Protein AF-A0AAD9ZXN7-F1 (afdb_monomer)

Structure (mmCIF, N/CA/C/O backbone):
data_AF-A0AAD9ZXN7-F1
#
_entry.id   AF-A0AAD9ZXN7-F1
#
loop_
_atom_site.group_PDB
_atom_site.id
_atom_site.type_symbol
_atom_site.label_atom_id
_atom_site.label_alt_id
_atom_site.label_comp_id
_atom_site.label_asym_id
_atom_site.label_entity_id
_atom_site.label_seq_id
_atom_site.pdbx_PDB_ins_code
_atom_site.Cartn_x
_atom_site.Cartn_y
_atom_site.Cartn_z
_atom_site.occupancy
_atom_site.B_iso_or_equiv
_atom_site.auth_seq_id
_atom_site.auth_comp_id
_atom_site.auth_asym_id
_atom_site.auth_atom_id
_atom_site.pdbx_PDB_model_num
ATOM 1 N N . MET A 1 1 ? -11.644 1.132 -12.629 1.00 36.47 1 MET A N 1
ATOM 2 C CA . MET A 1 1 ? -11.809 2.131 -11.548 1.00 36.47 1 MET A CA 1
ATOM 3 C C . MET A 1 1 ? -12.045 1.376 -10.243 1.00 36.47 1 MET A C 1
ATOM 5 O O . MET A 1 1 ? -12.956 0.558 -10.208 1.00 36.47 1 MET A O 1
ATOM 9 N N . CYS A 1 2 ? -11.190 1.548 -9.230 1.00 42.50 2 CYS A N 1
ATOM 10 C CA . CYS A 1 2 ? -11.252 0.763 -7.990 1.00 42.50 2 CYS A CA 1
ATOM 11 C C . CYS A 1 2 ? -12.502 1.153 -7.167 1.00 42.50 2 CYS A C 1
ATOM 13 O O . CYS A 1 2 ? -12.669 2.338 -6.873 1.00 42.50 2 CYS A O 1
ATOM 15 N N . PRO A 1 3 ? -13.399 0.216 -6.804 1.00 55.81 3 PRO A N 1
ATOM 16 C CA . PRO A 1 3 ? -14.650 0.543 -6.110 1.00 55.81 3 PRO A CA 1
ATOM 17 C C . PRO A 1 3 ? -14.444 1.073 -4.681 1.00 55.81 3 PRO A C 1
ATOM 19 O O . PRO A 1 3 ? -15.343 1.720 -4.151 1.00 55.81 3 PRO A O 1
ATOM 22 N N . PHE A 1 4 ? -13.263 0.859 -4.095 1.00 51.56 4 PHE A N 1
ATOM 23 C CA . PHE A 1 4 ? -12.944 1.170 -2.699 1.00 51.56 4 PHE A CA 1
ATOM 24 C C . PHE A 1 4 ? -12.853 2.665 -2.363 1.00 51.56 4 PHE A C 1
ATOM 26 O O . PHE A 1 4 ? -13.121 3.045 -1.231 1.00 51.56 4 PHE A O 1
ATOM 33 N N . MET A 1 5 ? -12.517 3.532 -3.324 1.00 53.94 5 MET A N 1
ATOM 34 C CA . MET A 1 5 ? -12.292 4.963 -3.048 1.00 53.94 5 MET A CA 1
ATOM 35 C C . MET A 1 5 ? -13.467 5.864 -3.427 1.00 53.94 5 MET A C 1
ATOM 37 O O . MET A 1 5 ? -13.343 7.083 -3.365 1.00 53.94 5 MET A O 1
ATOM 41 N N . LYS A 1 6 ? -14.620 5.299 -3.807 1.00 54.53 6 LYS A N 1
ATOM 42 C CA . LYS A 1 6 ? -15.759 6.095 -4.300 1.00 54.53 6 LYS A CA 1
ATOM 43 C C . LYS A 1 6 ? -16.275 7.132 -3.291 1.00 54.53 6 LYS A C 1
ATOM 45 O O . LYS A 1 6 ? -16.878 8.111 -3.709 1.00 54.53 6 LYS A O 1
ATOM 50 N N . ASN A 1 7 ? -16.004 6.936 -1.999 1.00 60.75 7 ASN A N 1
ATOM 51 C CA . ASN A 1 7 ? -16.481 7.804 -0.921 1.00 60.75 7 ASN A CA 1
ATOM 52 C C . ASN A 1 7 ? -15.368 8.584 -0.199 1.00 60.75 7 ASN A C 1
ATOM 54 O O . ASN A 1 7 ? -15.674 9.369 0.698 1.00 60.75 7 ASN A O 1
ATOM 58 N N . VAL A 1 8 ? -14.094 8.405 -0.571 1.00 61.91 8 VAL A N 1
ATOM 59 C CA . VAL A 1 8 ? -12.988 9.078 0.123 1.00 61.91 8 VAL A CA 1
ATOM 60 C C . VAL A 1 8 ? -12.806 10.477 -0.458 1.00 61.91 8 VAL A C 1
ATOM 62 O O . VAL A 1 8 ? -12.330 10.643 -1.578 1.00 61.91 8 VAL A O 1
ATOM 65 N N . LYS A 1 9 ? -13.198 11.500 0.307 1.00 64.62 9 LYS A N 1
ATOM 66 C CA . LYS A 1 9 ? -12.954 12.903 -0.045 1.00 64.62 9 LYS A CA 1
ATOM 67 C C . LYS A 1 9 ? -11.548 13.299 0.396 1.00 64.62 9 LYS A C 1
ATOM 69 O O . LYS A 1 9 ? -11.251 13.284 1.587 1.00 64.62 9 LYS A O 1
ATOM 74 N N . VAL A 1 10 ? -10.702 13.670 -0.559 1.00 65.62 10 VAL A N 1
ATOM 75 C CA . VAL A 1 10 ? -9.418 14.320 -0.278 1.00 65.62 10 VAL A CA 1
ATOM 76 C C . VAL A 1 10 ? -9.698 15.815 -0.146 1.00 65.62 10 VAL A C 1
ATOM 78 O O . VAL A 1 10 ? -10.233 16.419 -1.070 1.00 65.62 10 VAL A O 1
ATOM 81 N N . SER A 1 11 ? -9.423 16.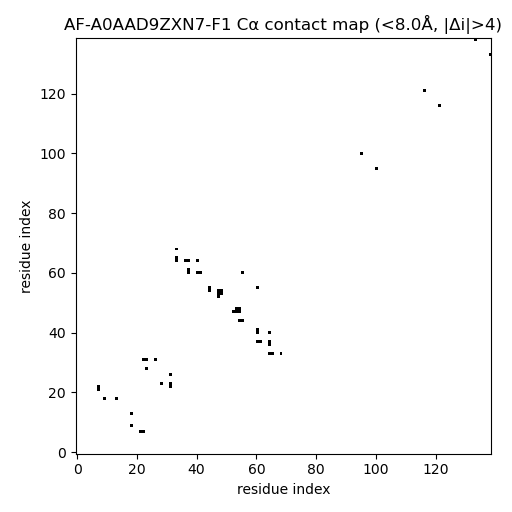397 1.020 1.00 68.44 11 SER A N 1
ATOM 82 C CA . SER A 1 11 ? -9.539 17.843 1.227 1.00 68.44 11 SER A CA 1
ATOM 83 C C . SER A 1 11 ? -8.368 18.564 0.562 1.00 68.44 11 SER A C 1
ATOM 85 O O . SER A 1 11 ? -7.219 18.172 0.778 1.00 68.44 11 SER A O 1
ATOM 87 N N . ASP A 1 12 ? -8.642 19.640 -0.176 1.00 71.31 12 ASP A N 1
ATOM 88 C CA . ASP A 1 12 ? -7.596 20.503 -0.727 1.00 71.31 12 ASP A CA 1
ATOM 89 C C . ASP A 1 12 ? -6.721 21.056 0.410 1.00 71.31 12 ASP A C 1
ATOM 91 O O . ASP A 1 12 ? -7.211 21.711 1.330 1.00 71.31 12 ASP A O 1
ATOM 95 N N . GLY A 1 13 ? -5.423 20.742 0.372 1.00 73.25 13 GLY A N 1
ATOM 96 C CA . GLY A 1 13 ? -4.437 21.191 1.364 1.00 73.25 13 GLY A CA 1
ATOM 97 C C . GLY A 1 13 ? -4.258 20.299 2.601 1.00 73.25 13 GLY A C 1
ATOM 98 O O . GLY A 1 13 ? -3.486 20.664 3.484 1.00 73.25 13 GLY A O 1
ATOM 99 N N . GLY A 1 14 ? -4.926 19.142 2.682 1.00 71.75 14 GLY A N 1
ATOM 100 C CA . GLY A 1 14 ? -4.703 18.180 3.771 1.00 71.75 14 GLY A CA 1
ATOM 101 C C . GLY A 1 14 ? -3.355 17.458 3.656 1.00 71.75 14 GLY A C 1
ATOM 102 O O . GLY A 1 14 ? -2.903 17.148 2.549 1.00 71.75 14 GLY A O 1
ATOM 103 N N . TYR A 1 15 ? -2.714 17.146 4.787 1.00 83.12 15 TYR A N 1
ATOM 104 C CA . TYR A 1 15 ? -1.503 16.326 4.775 1.00 83.12 15 TYR A CA 1
ATOM 105 C C . TYR A 1 15 ? -1.858 14.864 4.469 1.00 83.12 15 TYR A C 1
ATOM 107 O O . TYR A 1 15 ? -2.946 14.379 4.783 1.00 83.12 15 TYR A O 1
ATOM 115 N N . PHE A 1 16 ? -0.908 14.107 3.912 1.00 79.31 16 PHE A N 1
ATOM 116 C CA . PHE A 1 16 ? -1.078 12.668 3.664 1.00 79.31 16 PHE A CA 1
ATOM 117 C C . PHE A 1 16 ? -1.525 11.893 4.920 1.00 79.31 16 PHE A C 1
ATOM 119 O O . PHE A 1 16 ? -2.314 10.956 4.831 1.00 79.31 16 PHE A O 1
ATOM 126 N N . ILE A 1 17 ? -1.067 12.310 6.103 1.00 81.88 17 ILE A N 1
ATOM 127 C CA . ILE A 1 17 ? -1.464 11.700 7.377 1.00 81.88 17 ILE A CA 1
ATOM 128 C C . ILE A 1 17 ? -2.950 11.917 7.675 1.00 81.88 17 ILE A C 1
ATOM 130 O O . ILE A 1 17 ? -3.614 10.976 8.104 1.00 81.88 17 ILE A O 1
ATOM 134 N N . ASP A 1 18 ? -3.501 13.096 7.383 1.00 85.38 18 ASP A N 1
ATOM 135 C CA . ASP A 1 18 ? -4.932 13.367 7.564 1.00 85.38 18 ASP A CA 1
ATOM 136 C C . ASP A 1 18 ? -5.768 12.464 6.655 1.00 85.38 18 ASP A C 1
ATOM 138 O O . ASP A 1 18 ? -6.790 11.909 7.059 1.00 85.38 18 ASP A O 1
ATOM 142 N N . PHE A 1 19 ? -5.294 12.242 5.430 1.00 85.94 19 PHE A N 1
ATOM 143 C CA . PHE A 1 19 ? -5.898 11.285 4.513 1.00 85.94 19 PHE A CA 1
ATOM 144 C C . PHE A 1 19 ? -5.833 9.843 5.047 1.00 85.94 19 PHE A C 1
ATOM 146 O O . PHE A 1 19 ? -6.849 9.145 5.022 1.00 85.94 19 PHE A O 1
ATOM 153 N N . MET A 1 20 ? -4.698 9.406 5.602 1.00 87.81 20 MET A N 1
ATOM 154 C CA . MET A 1 20 ? -4.565 8.075 6.216 1.00 87.81 20 MET A CA 1
ATOM 155 C C . MET A 1 20 ? -5.483 7.896 7.433 1.00 87.81 20 MET A C 1
ATOM 157 O O . MET A 1 20 ? -6.091 6.835 7.596 1.00 87.81 20 MET A O 1
ATOM 161 N N . ILE A 1 21 ? -5.628 8.930 8.266 1.00 87.25 21 ILE A N 1
ATOM 162 C CA . ILE A 1 21 ? -6.552 8.934 9.409 1.00 87.25 21 ILE A CA 1
ATOM 163 C C . ILE A 1 21 ? -7.999 8.829 8.919 1.00 87.25 21 ILE A C 1
ATOM 165 O O . ILE A 1 21 ? -8.757 7.999 9.422 1.00 87.25 21 ILE A O 1
ATOM 169 N N . ASN A 1 22 ? -8.370 9.606 7.901 1.00 87.81 22 ASN A N 1
ATOM 170 C CA . ASN A 1 22 ? -9.703 9.545 7.304 1.00 87.81 22 ASN A CA 1
ATOM 171 C C . ASN A 1 22 ? -10.004 8.166 6.702 1.00 87.81 22 ASN A C 1
ATOM 173 O O . ASN A 1 22 ? -11.094 7.635 6.917 1.00 87.81 22 ASN A O 1
ATOM 177 N N . CYS A 1 23 ? -9.037 7.556 6.010 1.00 87.56 23 CYS A N 1
ATOM 178 C CA . CYS A 1 23 ? -9.166 6.193 5.495 1.00 87.56 23 CYS A CA 1
ATOM 179 C C . CYS A 1 23 ? -9.382 5.193 6.635 1.00 87.56 23 CYS A C 1
ATOM 181 O O . CYS A 1 23 ? -10.297 4.381 6.560 1.00 87.56 23 CYS A O 1
ATOM 183 N N . ARG A 1 24 ? -8.619 5.298 7.729 1.00 89.31 24 ARG A N 1
ATOM 184 C CA . ARG A 1 24 ? -8.775 4.425 8.904 1.00 89.31 24 ARG A CA 1
ATOM 185 C C . ARG A 1 24 ? -10.158 4.527 9.556 1.00 89.31 24 ARG A C 1
ATOM 187 O O . ARG A 1 24 ? -10.629 3.542 10.110 1.00 89.31 24 ARG A O 1
ATOM 194 N N . ILE A 1 25 ? -10.790 5.701 9.530 1.00 91.88 25 ILE A N 1
ATOM 195 C CA . ILE A 1 25 ? -12.136 5.901 10.094 1.00 91.88 25 ILE A CA 1
ATOM 196 C C . ILE A 1 25 ? -13.218 5.284 9.191 1.00 91.88 25 ILE A C 1
ATOM 198 O O . ILE A 1 25 ? -14.249 4.839 9.691 1.00 91.88 25 ILE A O 1
ATOM 202 N N . GLN A 1 26 ? -13.002 5.261 7.873 1.00 91.56 26 GLN A N 1
ATOM 203 C CA . GLN A 1 26 ? -14.017 4.861 6.890 1.00 91.56 26 GLN A CA 1
ATOM 204 C C . GLN A 1 26 ? -13.876 3.417 6.388 1.00 91.56 26 GLN A C 1
ATOM 206 O O . GLN A 1 26 ? -14.866 2.821 5.964 1.00 91.56 26 GLN A O 1
ATOM 211 N N . LEU A 1 27 ? -12.665 2.862 6.399 1.00 89.31 27 LEU A N 1
ATOM 212 C CA . LEU A 1 27 ? -12.363 1.524 5.897 1.00 89.31 27 LEU A CA 1
ATOM 213 C C . LEU A 1 27 ? -12.402 0.493 7.027 1.00 89.31 27 LEU A C 1
ATOM 215 O O . LEU A 1 27 ? -12.027 0.774 8.166 1.00 89.31 27 LEU A O 1
ATOM 219 N N . LYS A 1 28 ? -12.814 -0.7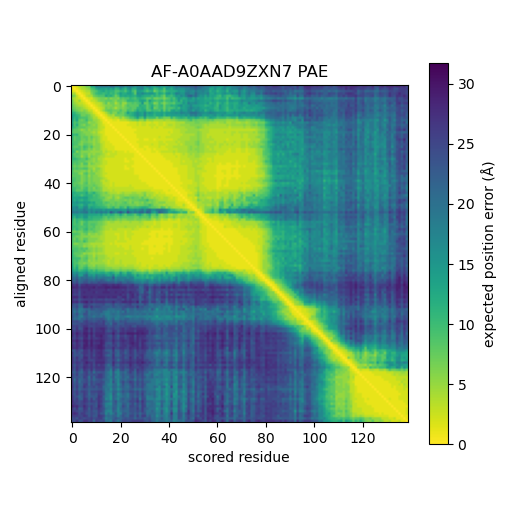34 6.697 1.00 93.06 28 LYS A N 1
ATOM 220 C CA . LYS A 1 28 ? -12.663 -1.882 7.601 1.00 93.06 28 LYS A CA 1
ATOM 221 C C . LYS A 1 28 ? -11.187 -2.233 7.775 1.00 93.06 28 LYS A C 1
ATOM 223 O O . LYS A 1 28 ? -10.343 -1.791 6.998 1.00 93.06 28 LYS A O 1
ATOM 228 N N . CYS A 1 29 ? -10.876 -3.061 8.772 1.00 89.62 29 CYS A N 1
ATOM 229 C CA . CYS A 1 29 ? -9.499 -3.477 9.039 1.00 89.62 29 CYS A CA 1
ATOM 230 C C . CYS A 1 29 ? -8.871 -4.162 7.815 1.00 89.62 29 CYS A C 1
ATOM 232 O O . CYS A 1 29 ? -7.777 -3.792 7.397 1.00 89.62 29 CYS A O 1
ATOM 234 N N . GLU A 1 30 ? -9.599 -5.085 7.185 1.00 90.88 30 GLU A N 1
ATOM 235 C CA . GLU A 1 30 ? -9.132 -5.838 6.018 1.00 90.88 30 GLU A CA 1
ATOM 236 C C . GLU A 1 30 ? -8.935 -4.936 4.792 1.00 90.88 30 GLU A C 1
ATOM 238 O O . GLU A 1 30 ? -7.967 -5.087 4.045 1.00 90.88 30 GLU A O 1
ATOM 243 N N . ASP A 1 31 ? -9.833 -3.967 4.611 1.00 91.50 31 ASP A N 1
ATOM 244 C CA . ASP A 1 31 ? -9.764 -2.997 3.518 1.00 91.50 31 ASP A CA 1
ATOM 245 C C . ASP A 1 31 ? -8.597 -2.020 3.724 1.00 91.50 31 ASP A C 1
ATOM 247 O O . ASP A 1 31 ? -7.914 -1.649 2.768 1.00 91.50 31 ASP A O 1
ATOM 251 N N . MET A 1 32 ? -8.330 -1.633 4.976 1.00 92.06 32 MET A N 1
ATOM 252 C CA . MET A 1 32 ? -7.201 -0.782 5.348 1.00 92.06 32 MET A CA 1
ATOM 253 C C . MET A 1 32 ? -5.860 -1.499 5.147 1.00 92.06 32 MET A C 1
ATOM 255 O O . MET A 1 32 ? -4.908 -0.883 4.667 1.00 92.06 32 MET A O 1
ATOM 259 N N . GLU A 1 33 ? -5.774 -2.794 5.463 1.00 91.62 33 GLU A N 1
ATOM 260 C CA . GLU A 1 33 ? -4.597 -3.625 5.168 1.00 91.62 33 GLU A CA 1
ATOM 261 C C . GLU A 1 33 ? -4.309 -3.671 3.665 1.00 91.62 33 GLU A C 1
ATOM 263 O O . GLU A 1 33 ? -3.186 -3.382 3.239 1.00 91.62 33 GLU A O 1
ATOM 268 N N . LEU A 1 34 ? -5.331 -3.971 2.854 1.00 92.81 34 LEU A N 1
ATOM 269 C CA . LEU A 1 34 ? -5.213 -3.974 1.396 1.00 92.81 34 LEU A CA 1
ATOM 270 C C . LEU A 1 34 ? -4.774 -2.605 0.875 1.00 92.81 34 LEU A C 1
ATOM 272 O O . LEU A 1 34 ? -3.858 -2.510 0.057 1.00 92.81 34 LEU A O 1
ATOM 276 N N . PHE A 1 35 ? -5.380 -1.538 1.388 1.00 91.50 35 PHE A N 1
ATOM 277 C CA . PHE A 1 35 ? -5.036 -0.173 1.020 1.00 91.50 35 PHE A CA 1
ATOM 278 C C . PHE A 1 35 ? -3.576 0.176 1.345 1.00 91.50 35 PHE A C 1
ATOM 280 O O . PHE A 1 35 ? -2.860 0.694 0.484 1.00 91.50 35 PHE A O 1
ATOM 287 N N . CYS A 1 36 ? -3.098 -0.168 2.543 1.00 91.88 36 CYS A N 1
ATOM 288 C CA . CYS A 1 36 ? -1.707 0.051 2.940 1.00 91.88 36 CYS A CA 1
ATOM 289 C C . CYS A 1 36 ? -0.733 -0.742 2.060 1.00 91.88 36 CYS A C 1
ATOM 291 O O . CYS A 1 36 ? 0.298 -0.207 1.650 1.00 91.88 36 CYS A O 1
ATOM 293 N N . MET A 1 37 ? -1.072 -1.986 1.716 1.00 93.56 37 MET A N 1
ATOM 294 C CA . MET A 1 37 ? -0.262 -2.809 0.814 1.00 93.56 37 MET A CA 1
ATOM 295 C C . MET A 1 37 ? -0.209 -2.247 -0.608 1.00 93.56 37 MET A C 1
ATOM 297 O O . MET A 1 37 ? 0.855 -2.266 -1.230 1.00 93.56 37 MET A O 1
ATOM 301 N N . ILE A 1 38 ? -1.316 -1.697 -1.116 1.00 91.94 38 ILE A N 1
ATOM 302 C CA . ILE A 1 38 ? -1.351 -1.006 -2.412 1.00 91.94 38 ILE A CA 1
ATOM 303 C C . ILE A 1 38 ? -0.460 0.238 -2.374 1.00 91.94 38 ILE A C 1
ATOM 305 O O . ILE A 1 38 ? 0.386 0.394 -3.255 1.00 91.94 38 ILE A O 1
ATOM 309 N N . LEU A 1 39 ? -0.592 1.090 -1.351 1.00 90.56 39 LEU A N 1
ATOM 310 C CA . LEU A 1 39 ? 0.250 2.283 -1.193 1.00 90.56 39 LEU A CA 1
ATOM 311 C C . LEU A 1 39 ? 1.734 1.923 -1.125 1.00 90.56 39 LEU A C 1
ATOM 313 O O . LEU A 1 39 ? 2.550 2.514 -1.835 1.00 90.56 39 LEU A O 1
ATOM 317 N N . TRP A 1 40 ? 2.078 0.917 -0.320 1.00 89.88 40 TRP A N 1
ATOM 318 C CA . TRP A 1 40 ? 3.442 0.414 -0.225 1.00 89.88 40 TRP A CA 1
ATOM 319 C C . TRP A 1 40 ? 3.950 -0.081 -1.581 1.00 89.88 40 TRP A C 1
ATOM 321 O O . TRP A 1 40 ? 5.067 0.250 -1.975 1.00 89.88 40 TRP A O 1
ATOM 331 N N . ARG A 1 41 ? 3.132 -0.825 -2.337 1.00 90.62 41 ARG A N 1
ATOM 332 C CA . ARG A 1 41 ? 3.528 -1.357 -3.646 1.00 90.62 41 ARG A CA 1
ATOM 333 C C . ARG A 1 41 ? 3.735 -0.255 -4.685 1.00 90.62 41 ARG A C 1
ATOM 335 O O . ARG A 1 41 ? 4.693 -0.332 -5.454 1.00 90.62 41 ARG A O 1
ATOM 342 N N . VAL A 1 42 ? 2.880 0.768 -4.685 1.00 88.50 42 VAL A N 1
ATOM 343 C CA . VAL A 1 42 ? 3.030 1.961 -5.533 1.00 88.50 42 VAL A CA 1
ATOM 344 C C . VAL A 1 42 ? 4.320 2.702 -5.178 1.00 88.50 42 VAL A C 1
ATOM 346 O O . VAL A 1 42 ? 5.115 2.997 -6.068 1.00 88.50 42 VAL A O 1
ATOM 349 N N . TRP A 1 43 ? 4.578 2.920 -3.885 1.00 87.44 43 TRP A N 1
ATOM 350 C CA . TRP A 1 43 ? 5.807 3.555 -3.404 1.00 87.44 43 TRP A CA 1
ATOM 351 C C . TRP A 1 43 ? 7.071 2.730 -3.701 1.00 87.44 43 TRP A C 1
ATOM 353 O O . TRP A 1 43 ? 8.129 3.283 -3.981 1.00 87.44 43 TRP A O 1
ATOM 363 N N . PHE A 1 44 ? 6.981 1.399 -3.675 1.00 84.69 44 PHE A N 1
ATOM 364 C CA . PHE A 1 44 ? 8.103 0.494 -3.937 1.00 84.69 44 PHE A CA 1
ATOM 365 C C . PHE A 1 44 ? 8.488 0.412 -5.425 1.00 84.69 44 PHE A C 1
ATOM 367 O O . PHE A 1 44 ? 9.597 -0.010 -5.767 1.00 84.69 44 PHE A O 1
ATOM 374 N N . ARG A 1 45 ? 7.591 0.807 -6.333 1.00 82.88 45 ARG A N 1
ATOM 375 C CA . ARG A 1 45 ? 7.789 0.659 -7.779 1.00 82.88 45 ARG A CA 1
ATOM 376 C C . ARG A 1 45 ? 9.000 1.439 -8.318 1.00 82.88 45 ARG A C 1
ATOM 378 O O . ARG A 1 45 ? 9.794 0.821 -9.025 1.00 82.88 45 ARG A O 1
ATOM 385 N N . PRO A 1 46 ? 9.225 2.722 -7.978 1.00 76.50 46 PRO A N 1
ATOM 386 C CA . PRO A 1 46 ? 10.438 3.431 -8.388 1.00 76.50 46 PRO A CA 1
ATOM 387 C C . PRO A 1 46 ? 11.715 2.772 -7.856 1.00 76.50 46 PRO A C 1
ATOM 389 O O . PRO A 1 46 ? 12.698 2.653 -8.582 1.00 76.50 46 PRO A O 1
ATOM 392 N N . ASN A 1 47 ? 11.681 2.256 -6.623 1.00 77.12 47 ASN A N 1
ATOM 393 C CA . ASN A 1 47 ? 12.827 1.567 -6.030 1.00 77.12 47 ASN A CA 1
ATOM 394 C C . ASN A 1 47 ? 13.151 0.265 -6.777 1.00 77.12 47 ASN A C 1
ATOM 396 O O . ASN A 1 47 ? 14.316 -0.063 -6.972 1.00 77.12 47 ASN A O 1
ATOM 400 N N . SER A 1 48 ? 12.134 -0.442 -7.271 1.00 75.69 48 SER A N 1
ATOM 401 C CA . SER A 1 48 ? 12.305 -1.656 -8.082 1.00 75.69 48 SER A CA 1
ATOM 402 C C . SER A 1 48 ? 13.056 -1.410 -9.394 1.00 75.69 48 SER A C 1
ATOM 404 O O . SER A 1 48 ? 13.874 -2.238 -9.796 1.00 75.69 48 SER A O 1
ATOM 406 N N . LEU A 1 49 ? 12.837 -0.254 -10.033 1.00 75.25 49 LEU A N 1
ATOM 407 C CA . LEU A 1 49 ? 13.494 0.102 -11.297 1.00 75.25 49 LEU A CA 1
ATOM 408 C C . LEU A 1 49 ? 15.016 0.227 -11.146 1.00 75.25 49 LEU A C 1
ATOM 410 O O . LEU A 1 49 ? 15.760 -0.165 -12.043 1.00 75.25 49 LEU A O 1
ATOM 414 N N . ILE A 1 50 ? 15.484 0.701 -9.989 1.00 77.94 50 ILE A N 1
ATOM 415 C CA . ILE A 1 50 ? 16.916 0.832 -9.683 1.00 77.94 50 ILE A CA 1
ATOM 416 C C . ILE A 1 50 ? 17.590 -0.549 -9.610 1.00 77.94 50 ILE A C 1
ATOM 418 O O . ILE A 1 50 ? 18.748 -0.705 -9.995 1.00 77.94 50 ILE A O 1
ATOM 422 N N . PHE A 1 51 ? 16.856 -1.577 -9.178 1.00 71.88 51 PHE A N 1
ATOM 423 C CA . PHE A 1 51 ? 17.383 -2.926 -8.953 1.00 71.88 51 PHE A CA 1
ATOM 424 C C . PHE A 1 51 ? 17.185 -3.894 -10.129 1.00 71.88 51 PHE A C 1
ATOM 426 O O . PHE A 1 51 ? 17.315 -5.104 -9.944 1.00 71.88 51 PHE A O 1
ATOM 433 N N . LYS A 1 52 ? 16.909 -3.388 -11.343 1.00 70.88 52 LYS A N 1
ATOM 434 C CA . LYS A 1 52 ? 16.692 -4.200 -12.562 1.00 70.88 52 LYS A CA 1
ATOM 435 C C . LYS A 1 52 ? 15.639 -5.307 -12.384 1.00 70.88 52 LYS A C 1
ATOM 437 O O . LYS A 1 52 ? 15.743 -6.365 -13.006 1.00 70.88 52 LYS A O 1
ATOM 442 N N . SER A 1 53 ? 14.652 -5.101 -11.515 1.00 68.69 53 SER A N 1
ATOM 443 C CA . SER A 1 53 ? 13.593 -6.085 -11.307 1.00 68.69 53 SER A CA 1
ATOM 444 C C . SER A 1 53 ? 12.462 -5.913 -12.324 1.00 68.69 53 SER A C 1
ATOM 446 O O . SER A 1 53 ? 12.403 -4.941 -13.079 1.00 68.69 53 SER A O 1
ATOM 448 N N . VAL A 1 54 ? 11.579 -6.911 -12.374 1.00 78.94 54 VAL A N 1
ATOM 449 C CA . VAL A 1 54 ? 10.435 -6.956 -13.288 1.00 78.94 54 VAL A CA 1
ATOM 450 C C . VAL A 1 54 ? 9.532 -5.743 -13.054 1.00 78.94 54 VAL A C 1
ATOM 452 O O . VAL A 1 54 ? 9.053 -5.518 -11.940 1.00 78.94 54 VAL A O 1
ATOM 455 N N . ILE A 1 55 ? 9.278 -4.978 -14.118 1.00 81.62 55 ILE A N 1
ATOM 456 C CA . ILE A 1 55 ? 8.300 -3.890 -14.104 1.00 81.62 55 ILE A CA 1
ATOM 457 C C . ILE A 1 55 ? 6.916 -4.520 -13.965 1.00 81.62 55 ILE A C 1
ATOM 459 O O . ILE A 1 55 ? 6.452 -5.219 -14.860 1.00 81.62 55 ILE A O 1
ATOM 463 N N . LEU A 1 56 ? 6.261 -4.277 -12.832 1.00 82.75 56 LEU A N 1
ATOM 464 C CA . LEU A 1 56 ? 4.871 -4.668 -12.639 1.00 82.75 56 LEU A CA 1
ATOM 465 C C . LEU A 1 56 ? 3.957 -3.652 -13.348 1.00 82.75 56 LEU A C 1
ATOM 467 O O . LEU A 1 56 ? 4.153 -2.437 -13.191 1.00 82.75 56 LEU A O 1
ATOM 471 N N . HIS A 1 57 ? 2.969 -4.127 -14.109 1.00 90.00 57 HIS A N 1
ATOM 472 C CA . HIS A 1 57 ? 1.954 -3.253 -14.695 1.00 90.00 57 HIS A CA 1
ATOM 473 C C . HIS A 1 57 ? 0.957 -2.784 -13.630 1.00 90.00 57 HIS A C 1
ATOM 475 O O . HIS A 1 57 ? 0.697 -3.470 -12.642 1.00 90.00 57 HIS A O 1
ATOM 481 N N . ASP A 1 58 ? 0.373 -1.603 -13.834 1.00 88.56 58 ASP A N 1
ATOM 482 C CA . ASP A 1 58 ? -0.595 -0.987 -12.913 1.00 88.56 58 ASP A CA 1
ATOM 483 C C . ASP A 1 58 ? -1.818 -1.886 -12.695 1.00 88.56 58 ASP A C 1
ATOM 485 O O . ASP A 1 58 ? -2.365 -1.954 -11.594 1.00 88.56 58 ASP A O 1
ATOM 489 N N . THR A 1 59 ? -2.201 -2.627 -13.737 1.00 92.69 59 THR A N 1
ATOM 490 C CA . THR A 1 59 ? -3.274 -3.629 -13.717 1.00 92.69 59 THR A CA 1
ATOM 491 C C . THR A 1 59 ? -2.998 -4.776 -12.752 1.00 92.69 59 THR A C 1
ATOM 493 O O . THR A 1 59 ? -3.940 -5.376 -12.239 1.00 92.69 59 THR A O 1
ATOM 496 N N . ASP A 1 60 ? -1.727 -5.041 -12.459 1.00 93.50 60 ASP A N 1
ATOM 497 C CA . ASP A 1 60 ? -1.294 -6.194 -11.675 1.00 93.50 60 ASP A CA 1
ATOM 498 C C . ASP A 1 60 ? -1.066 -5.838 -10.205 1.00 93.50 60 ASP A C 1
ATOM 500 O O . ASP A 1 60 ? -0.937 -6.736 -9.375 1.00 93.50 60 ASP A O 1
ATOM 504 N N . ILE A 1 61 ? -1.045 -4.545 -9.848 1.00 90.12 61 ILE A N 1
ATOM 505 C CA . ILE A 1 61 ? -0.802 -4.098 -8.468 1.00 90.12 61 ILE A CA 1
ATOM 506 C C . ILE A 1 61 ? -1.851 -4.690 -7.526 1.00 90.12 61 ILE A C 1
ATOM 508 O O . ILE A 1 61 ? -1.491 -5.307 -6.527 1.00 90.12 61 ILE A O 1
ATOM 512 N N . VAL A 1 62 ? -3.139 -4.539 -7.848 1.00 94.38 62 VAL A N 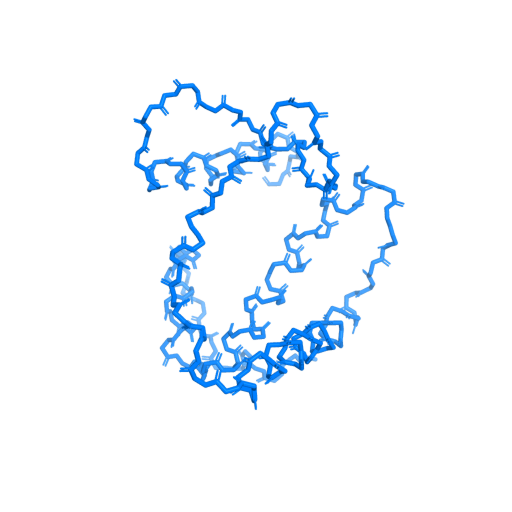1
ATOM 513 C CA . VAL A 1 62 ? -4.223 -5.016 -6.975 1.00 94.38 62 VAL A CA 1
ATOM 514 C C . VAL A 1 62 ? -4.234 -6.550 -6.873 1.00 94.38 62 VAL A C 1
ATOM 516 O O . VAL A 1 62 ? -4.158 -7.044 -5.745 1.00 94.38 62 VAL A O 1
ATOM 519 N N . PRO A 1 63 ? -4.239 -7.321 -7.983 1.00 95.50 63 PRO A N 1
ATOM 520 C CA . PRO A 1 63 ? -4.127 -8.779 -7.917 1.00 95.50 63 PRO A CA 1
ATOM 521 C C . PRO A 1 63 ? -2.912 -9.258 -7.115 1.00 95.50 63 PRO A C 1
ATOM 523 O O . PRO A 1 63 ? -3.037 -10.156 -6.284 1.00 95.50 63 PRO A O 1
ATOM 526 N N . TRP A 1 64 ? -1.754 -8.616 -7.304 1.00 94.62 64 TRP A N 1
ATOM 527 C CA . TRP A 1 64 ? -0.538 -8.944 -6.565 1.00 94.62 64 TRP A CA 1
ATOM 528 C C . TRP A 1 64 ? -0.692 -8.688 -5.061 1.00 94.62 64 TRP A C 1
ATOM 530 O O . TRP A 1 64 ? -0.312 -9.538 -4.260 1.00 94.62 64 TRP A O 1
ATOM 540 N N . THR A 1 65 ? -1.271 -7.551 -4.658 1.00 93.94 65 THR A N 1
ATOM 541 C CA . THR A 1 65 ? -1.466 -7.237 -3.231 1.00 93.94 65 THR A CA 1
ATOM 542 C C . THR A 1 65 ? -2.417 -8.204 -2.537 1.00 93.94 65 THR A C 1
ATOM 544 O O . THR A 1 65 ? -2.149 -8.586 -1.400 1.00 93.94 65 THR A O 1
ATOM 547 N N . ILE A 1 66 ? -3.481 -8.637 -3.222 1.00 95.62 66 ILE A N 1
ATOM 548 C CA . ILE A 1 66 ? -4.424 -9.635 -2.700 1.00 95.62 66 ILE A CA 1
ATOM 549 C C . ILE A 1 66 ? -3.695 -10.964 -2.489 1.00 95.62 66 ILE A C 1
ATOM 551 O O . ILE A 1 66 ? -3.694 -11.484 -1.377 1.00 95.62 66 ILE A O 1
ATOM 555 N N . ALA A 1 67 ? -2.994 -11.459 -3.515 1.00 95.38 67 ALA A N 1
ATOM 556 C CA . ALA A 1 67 ? -2.226 -12.699 -3.414 1.00 95.38 67 ALA A CA 1
ATOM 557 C C . ALA A 1 67 ? -1.170 -12.637 -2.294 1.00 95.38 67 ALA A C 1
ATOM 559 O O . ALA A 1 67 ? -1.041 -13.572 -1.509 1.00 95.38 67 ALA A O 1
ATOM 560 N N . CYS A 1 68 ? -0.464 -11.509 -2.173 1.00 94.62 68 CYS A N 1
ATOM 561 C CA . CYS A 1 68 ? 0.535 -11.291 -1.129 1.00 94.62 68 CYS A CA 1
ATOM 562 C C . CYS A 1 68 ? -0.074 -11.311 0.284 1.00 94.62 68 CYS A C 1
ATOM 564 O O . CYS A 1 68 ? 0.526 -11.873 1.202 1.00 94.62 68 CYS A O 1
ATOM 566 N N . LEU A 1 69 ? -1.241 -10.690 0.482 1.00 94.94 69 LEU A N 1
ATOM 567 C CA . LEU A 1 69 ? -1.936 -10.699 1.773 1.00 94.94 69 LEU A CA 1
ATOM 568 C C . LEU A 1 69 ? -2.475 -12.086 2.120 1.00 94.94 69 LEU A C 1
ATOM 570 O O . LEU A 1 69 ? -2.364 -12.506 3.271 1.00 94.94 69 LEU A O 1
ATOM 574 N N . ASP A 1 70 ? -3.005 -12.814 1.141 1.00 94.19 70 ASP A N 1
ATOM 575 C CA . ASP A 1 70 ? -3.469 -14.187 1.337 1.00 94.19 70 ASP A CA 1
ATOM 576 C C . ASP A 1 70 ? -2.313 -15.125 1.701 1.00 94.19 70 ASP A C 1
ATOM 578 O O . ASP A 1 70 ? -2.439 -15.942 2.614 1.00 94.19 70 ASP A O 1
ATOM 582 N N . ASP A 1 71 ? -1.159 -14.994 1.042 1.00 92.81 71 ASP A N 1
ATOM 583 C CA . ASP A 1 71 ? 0.063 -15.719 1.408 1.00 92.81 71 ASP A CA 1
ATOM 584 C C . ASP A 1 71 ? 0.494 -15.413 2.844 1.00 92.81 71 ASP A C 1
ATOM 586 O O . ASP A 1 71 ? 0.780 -16.330 3.619 1.00 92.81 71 ASP A O 1
ATOM 590 N N . PHE A 1 72 ? 0.491 -14.133 3.220 1.00 89.44 72 PHE A N 1
ATOM 591 C CA . PHE A 1 72 ? 0.851 -13.691 4.564 1.00 89.44 72 PHE A CA 1
ATOM 592 C C . PHE A 1 72 ? -0.096 -14.254 5.632 1.00 89.44 72 PHE A C 1
ATOM 594 O O . PHE A 1 72 ? 0.360 -14.808 6.634 1.00 89.44 72 PHE A O 1
ATOM 601 N N . ARG A 1 73 ? -1.412 -14.165 5.415 1.00 89.69 73 ARG A N 1
ATOM 602 C CA . ARG A 1 73 ? -2.425 -14.697 6.341 1.00 89.69 73 ARG A CA 1
ATOM 603 C C . ARG A 1 73 ? -2.298 -16.211 6.483 1.00 89.69 73 ARG A C 1
ATOM 605 O O . ARG A 1 73 ? -2.146 -16.697 7.599 1.00 89.69 73 ARG A O 1
ATOM 612 N N . ARG A 1 74 ? -2.194 -16.944 5.367 1.00 88.12 74 ARG A N 1
ATOM 613 C CA . ARG A 1 74 ? -1.980 -18.405 5.373 1.00 88.12 74 ARG A CA 1
ATOM 614 C C . ARG A 1 74 ? -0.704 -18.823 6.099 1.00 88.12 74 ARG A C 1
ATOM 616 O O . ARG A 1 74 ? -0.676 -19.888 6.715 1.00 88.12 74 ARG A O 1
ATOM 623 N N . ALA A 1 75 ? 0.366 -18.036 5.999 1.00 86.44 75 ALA A N 1
ATOM 624 C CA . ALA A 1 75 ? 1.605 -18.306 6.721 1.00 86.44 75 ALA A CA 1
ATOM 625 C C . ALA A 1 75 ? 1.439 -18.110 8.237 1.00 86.44 75 ALA A C 1
ATOM 627 O O . ALA A 1 75 ? 1.981 -18.899 9.010 1.00 86.44 75 ALA A O 1
ATOM 628 N N . ASN A 1 76 ? 0.660 -17.110 8.655 1.00 84.44 76 ASN A N 1
ATOM 629 C CA . ASN A 1 76 ? 0.432 -16.799 10.066 1.00 84.44 76 ASN A CA 1
ATOM 630 C C . ASN A 1 76 ? -0.633 -17.686 10.727 1.00 84.44 76 ASN A C 1
ATOM 632 O O . ASN A 1 76 ? -0.493 -18.013 11.904 1.00 84.44 76 ASN A O 1
ATOM 636 N N . ASP A 1 77 ? -1.644 -18.147 9.988 1.00 85.81 77 ASP A N 1
ATOM 637 C CA . ASP A 1 77 ? -2.675 -19.055 10.511 1.00 85.81 77 ASP A CA 1
ATOM 638 C C . ASP A 1 77 ? -2.074 -20.388 10.986 1.00 85.81 77 ASP A C 1
ATOM 640 O O . ASP A 1 77 ? -2.507 -20.962 11.986 1.00 85.81 77 ASP A O 1
ATOM 644 N N . LYS A 1 78 ? -1.003 -20.850 10.327 1.00 73.00 78 LYS A N 1
ATOM 645 C CA . LYS A 1 78 ? -0.266 -22.068 10.706 1.00 73.00 78 LYS A CA 1
ATOM 646 C C . LYS A 1 78 ? 0.413 -21.973 12.073 1.00 73.00 78 LYS A C 1
ATOM 648 O O . LYS A 1 78 ? 0.702 -23.004 12.667 1.00 73.00 78 LYS A O 1
ATOM 653 N N . VAL A 1 79 ? 0.669 -20.765 12.572 1.00 67.25 79 VAL A N 1
ATOM 654 C CA . VAL A 1 79 ? 1.356 -20.540 13.854 1.00 67.25 79 VAL A CA 1
ATOM 655 C C . VAL A 1 79 ? 0.381 -20.611 15.036 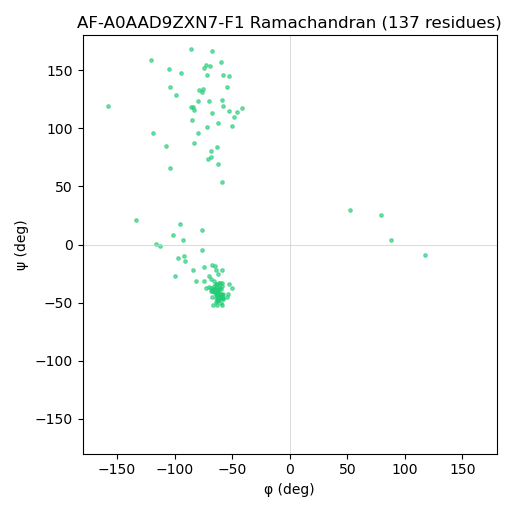1.00 67.25 79 VAL A C 1
ATOM 657 O O . VAL A 1 79 ? 0.796 -20.882 16.157 1.00 67.25 79 VAL A O 1
ATOM 660 N N . MET A 1 80 ? -0.918 -20.404 14.801 1.00 59.69 80 MET A N 1
ATOM 661 C CA . MET A 1 80 ? -1.938 -20.346 15.859 1.00 59.69 80 MET A CA 1
ATOM 662 C C . MET A 1 80 ? -2.585 -21.705 16.179 1.00 59.69 80 MET A C 1
ATOM 664 O O . MET A 1 80 ? -3.279 -21.821 17.188 1.00 59.69 80 MET A O 1
ATOM 668 N N . GLY A 1 81 ? -2.397 -22.714 15.320 1.00 58.72 81 GLY A N 1
ATOM 669 C CA . GLY A 1 81 ? -3.022 -24.036 15.447 1.00 58.72 81 GLY A CA 1
ATOM 670 C C . GLY A 1 81 ? -2.211 -25.080 16.219 1.00 58.72 81 GLY A C 1
ATOM 671 O O . GLY A 1 81 ? -2.755 -26.139 16.520 1.00 58.72 81 GLY A O 1
ATOM 672 N N . ASP A 1 82 ? -0.945 -24.796 16.539 1.00 57.38 82 ASP A N 1
ATOM 673 C CA . ASP A 1 82 ? -0.090 -25.685 17.329 1.00 57.38 82 ASP A CA 1
ATOM 674 C C . ASP A 1 82 ? 0.045 -25.137 18.758 1.00 57.38 82 ASP A C 1
ATOM 676 O O . ASP A 1 82 ? 0.150 -23.932 18.988 1.00 5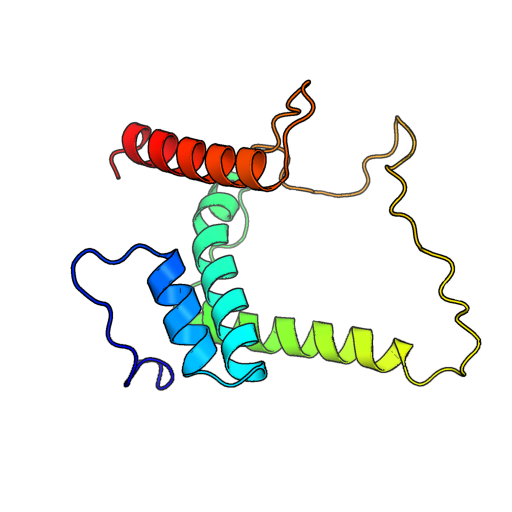7.38 82 ASP A O 1
ATOM 680 N N . ASP A 1 83 ? -0.074 -26.033 19.724 1.00 53.56 83 ASP A N 1
ATOM 681 C CA . ASP A 1 83 ? -0.640 -25.786 21.046 1.00 53.56 83 ASP A CA 1
ATOM 682 C C . ASP A 1 83 ? 0.077 -24.709 21.897 1.00 53.56 83 ASP A C 1
ATOM 684 O O . ASP A 1 83 ? 1.266 -24.416 21.753 1.00 53.56 83 ASP A O 1
ATOM 688 N N . ARG A 1 84 ? -0.679 -24.149 22.851 1.00 50.88 84 ARG A N 1
ATOM 689 C CA . ARG A 1 84 ? -0.430 -23.012 23.764 1.00 50.88 84 ARG A CA 1
ATOM 690 C C . ARG A 1 84 ? 0.799 -23.138 24.691 1.00 50.88 84 ARG A C 1
ATOM 692 O O . ARG A 1 84 ? 0.700 -22.960 25.908 1.00 50.88 84 ARG A O 1
ATOM 699 N N . ARG A 1 85 ? 1.984 -23.396 24.140 1.00 50.50 85 ARG A N 1
ATOM 700 C CA . ARG A 1 85 ? 3.288 -23.318 24.825 1.00 50.50 85 ARG A CA 1
ATOM 701 C C . ARG A 1 85 ? 4.359 -22.590 24.025 1.00 50.50 85 ARG A C 1
ATOM 703 O O . ARG A 1 85 ? 5.531 -22.663 24.384 1.00 50.50 85 ARG A O 1
ATOM 710 N N . TYR A 1 86 ? 3.975 -21.752 23.066 1.00 51.44 86 TYR A N 1
ATOM 711 C CA . TYR A 1 86 ? 4.761 -20.544 22.854 1.00 51.44 86 TYR A CA 1
ATOM 712 C C . TYR A 1 86 ? 4.554 -19.656 24.081 1.00 51.44 86 TYR A C 1
ATOM 714 O O . TYR A 1 86 ? 3.778 -18.700 24.081 1.00 51.44 86 TYR A O 1
ATOM 722 N N . GLN A 1 87 ? 5.291 -19.969 25.158 1.00 50.97 87 GLN A N 1
ATOM 723 C CA . GLN A 1 87 ? 5.843 -18.902 25.970 1.00 50.97 87 GLN A CA 1
ATOM 724 C C . GLN A 1 87 ? 6.329 -17.884 24.956 1.00 50.97 87 GLN A C 1
ATOM 726 O O . GLN A 1 87 ? 7.159 -18.195 24.099 1.00 50.97 87 GLN A O 1
ATOM 731 N N . LYS A 1 88 ? 5.725 -16.702 25.009 1.00 51.53 88 LYS A N 1
ATOM 732 C CA . LYS A 1 88 ? 6.212 -15.500 24.364 1.00 51.53 88 LYS A CA 1
ATOM 733 C C . LYS A 1 88 ? 7.567 -15.222 25.007 1.00 51.53 88 LYS A C 1
ATOM 735 O O . LYS A 1 88 ? 7.702 -14.294 25.796 1.00 51.53 88 LYS A O 1
ATOM 740 N N . ALA A 1 89 ? 8.561 -16.070 24.728 1.00 53.53 89 ALA A N 1
ATOM 741 C CA . ALA A 1 89 ? 9.941 -15.679 24.736 1.00 53.53 89 ALA A CA 1
ATOM 742 C C . ALA A 1 89 ? 9.877 -14.415 23.912 1.00 53.53 89 ALA A C 1
ATOM 744 O O . ALA A 1 89 ? 9.459 -14.447 22.752 1.00 53.53 89 ALA A O 1
ATOM 745 N N . SER A 1 90 ? 10.075 -13.283 24.575 1.00 50.03 90 SER A N 1
ATOM 746 C CA . SER A 1 90 ? 10.272 -12.034 23.886 1.00 50.03 90 SER A CA 1
ATOM 747 C C . SER A 1 90 ?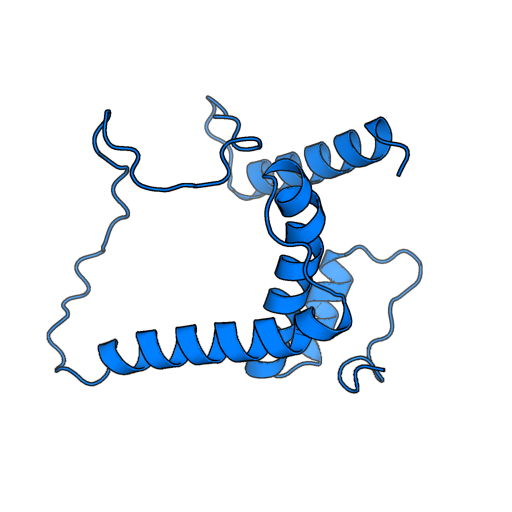 11.343 -12.360 22.865 1.00 50.03 90 SER A C 1
ATOM 749 O O . SER A 1 90 ? 12.509 -12.513 23.235 1.00 50.03 90 SER A O 1
ATOM 751 N N . ILE A 1 91 ? 10.937 -12.550 21.607 1.00 54.44 91 ILE A N 1
ATOM 752 C CA . ILE A 1 91 ? 11.832 -12.513 20.467 1.00 54.44 91 ILE A CA 1
ATOM 753 C C . ILE A 1 91 ? 12.209 -11.042 20.429 1.00 54.44 91 ILE A C 1
ATOM 755 O O . ILE A 1 91 ? 11.641 -10.225 19.709 1.00 54.44 91 ILE A O 1
ATOM 759 N N . LEU A 1 92 ? 13.073 -10.686 21.376 1.00 53.22 92 LEU A N 1
ATOM 760 C CA . LEU A 1 92 ? 13.772 -9.442 21.436 1.00 53.22 92 LEU A CA 1
ATOM 761 C C . LEU A 1 92 ? 14.578 -9.518 20.162 1.00 53.22 92 LEU A C 1
ATOM 763 O O . LEU A 1 92 ? 15.471 -10.359 20.056 1.00 53.22 92 LEU A O 1
ATOM 767 N N . TRP A 1 93 ? 14.138 -8.767 19.158 1.00 61.22 93 TRP A N 1
ATOM 768 C CA . TRP A 1 93 ? 14.830 -8.699 17.891 1.00 61.22 93 TRP A CA 1
ATOM 769 C C . TRP A 1 93 ? 16.316 -8.528 18.202 1.00 61.22 93 TRP A C 1
ATOM 771 O O . TRP A 1 93 ? 16.711 -7.557 18.850 1.00 61.22 93 TRP A O 1
ATOM 781 N N . GLN A 1 94 ? 17.114 -9.532 17.851 1.00 56.47 94 GLN A N 1
ATOM 782 C CA . GLN A 1 94 ? 18.553 -9.456 18.000 1.00 56.47 94 GLN A CA 1
ATOM 783 C C . GLN A 1 94 ? 19.114 -9.086 16.634 1.00 56.47 94 GLN A C 1
ATOM 785 O O . GLN A 1 94 ? 18.756 -9.731 15.641 1.00 56.47 94 GLN A O 1
ATOM 790 N N . PRO A 1 95 ? 19.960 -8.046 16.550 1.00 53.59 95 PRO A N 1
ATOM 791 C CA . PRO A 1 95 ? 20.641 -7.752 15.305 1.00 53.59 95 PRO A CA 1
ATOM 792 C C . PRO A 1 95 ? 21.455 -8.985 14.882 1.00 53.59 95 PRO A C 1
ATOM 794 O O . PRO A 1 95 ? 21.976 -9.693 15.750 1.00 53.59 95 PRO A O 1
ATOM 797 N N . PRO A 1 96 ? 21.594 -9.256 13.572 1.00 67.06 96 PRO A N 1
ATOM 798 C CA . PRO A 1 96 ? 22.474 -10.315 13.101 1.00 67.06 96 PRO A CA 1
ATOM 799 C C . PRO A 1 96 ? 23.876 -10.141 13.688 1.00 67.06 96 PRO A C 1
ATOM 801 O O . PRO A 1 96 ? 24.355 -9.012 13.849 1.00 67.06 96 PRO A O 1
ATOM 804 N N . SER A 1 97 ? 24.547 -11.253 13.981 1.00 72.69 97 SER A N 1
ATOM 805 C CA . SER A 1 97 ? 25.958 -11.228 14.348 1.00 72.69 97 SER A CA 1
ATOM 806 C C . SER A 1 97 ? 26.758 -10.509 13.257 1.00 72.69 97 SER A C 1
ATOM 808 O O . SER A 1 97 ? 26.536 -10.705 12.057 1.00 72.69 97 SER A O 1
ATOM 810 N N . VAL A 1 98 ? 27.667 -9.624 13.679 1.00 69.12 98 VAL A N 1
ATOM 811 C CA . VAL A 1 98 ? 28.519 -8.840 12.774 1.00 69.12 98 VAL A CA 1
ATOM 812 C C . VAL A 1 98 ? 29.216 -9.805 11.809 1.00 69.12 98 VAL A C 1
ATOM 814 O O . VAL A 1 98 ? 29.996 -10.646 12.242 1.00 69.12 98 VAL A O 1
ATOM 817 N N . GLY A 1 99 ? 28.898 -9.707 10.514 1.00 63.41 99 GLY A N 1
ATOM 818 C CA . GLY A 1 99 ? 29.466 -10.567 9.466 1.00 63.41 99 GLY A CA 1
ATOM 819 C C . GLY A 1 99 ? 28.469 -11.450 8.704 1.00 63.41 99 GLY A C 1
ATOM 820 O O . GLY A 1 99 ? 28.850 -12.003 7.677 1.00 63.41 99 GLY A O 1
ATOM 821 N N . PHE A 1 100 ? 27.198 -11.540 9.120 1.00 46.28 100 PHE A N 1
ATOM 822 C CA . PHE A 1 100 ? 26.169 -12.303 8.396 1.00 46.28 100 PHE A CA 1
ATOM 823 C C . PHE A 1 100 ? 25.019 -11.406 7.917 1.00 46.28 100 PHE A C 1
ATOM 825 O O . PHE A 1 100 ? 24.056 -11.157 8.638 1.00 46.28 100 PHE A O 1
ATOM 832 N N . TYR A 1 101 ? 25.084 -10.958 6.661 1.00 48.97 101 TYR A N 1
ATOM 833 C CA . TYR A 1 101 ? 23.962 -10.302 5.979 1.00 48.97 101 TYR A CA 1
ATOM 834 C C . TYR A 1 101 ? 23.386 -11.256 4.931 1.00 48.97 101 TYR A C 1
ATOM 836 O O . TYR A 1 101 ? 23.758 -11.205 3.762 1.00 48.97 101 TYR A O 1
ATOM 844 N N . LYS A 1 102 ? 22.477 -12.152 5.329 1.00 46.41 102 LYS A N 1
ATOM 845 C CA . LYS A 1 102 ? 21.669 -12.923 4.368 1.00 46.41 102 LYS A CA 1
ATOM 846 C C . LYS A 1 102 ? 20.254 -12.356 4.316 1.00 46.41 102 LYS A C 1
ATOM 848 O O . LYS A 1 102 ? 19.290 -12.983 4.732 1.00 46.41 102 LYS A O 1
ATOM 853 N N . GLY A 1 103 ? 20.164 -11.129 3.821 1.00 43.38 103 GLY A N 1
ATOM 854 C CA . GLY A 1 103 ? 18.916 -10.459 3.491 1.00 43.38 103 GLY A CA 1
ATOM 855 C C . GLY A 1 103 ? 19.213 -9.356 2.489 1.00 43.38 103 GLY A C 1
ATOM 856 O O . GLY A 1 103 ? 19.976 -8.443 2.794 1.00 43.38 103 GLY A O 1
ATOM 857 N N . GLN A 1 104 ? 18.628 -9.431 1.294 1.00 46.09 104 GLN A N 1
ATOM 858 C CA . GLN A 1 104 ? 18.517 -8.270 0.411 1.00 46.09 104 GLN A CA 1
ATOM 859 C C . GLN A 1 104 ? 17.493 -7.306 1.026 1.00 46.09 104 GLN A C 1
ATOM 861 O O . GLN A 1 104 ? 16.352 -7.204 0.591 1.00 46.09 104 GLN A O 1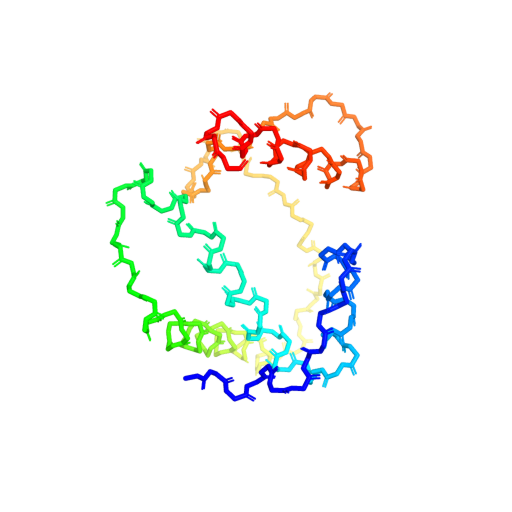
ATOM 866 N N . VAL A 1 105 ? 17.892 -6.634 2.102 1.00 43.31 105 VAL A N 1
ATOM 867 C CA . VAL A 1 105 ? 17.237 -5.413 2.569 1.00 43.31 105 VAL A CA 1
ATOM 868 C C . VAL A 1 105 ? 17.709 -4.311 1.624 1.00 43.31 105 VAL A C 1
ATOM 870 O O . VAL A 1 105 ? 18.910 -4.220 1.366 1.00 43.31 105 VAL A O 1
ATOM 873 N N . MET A 1 106 ? 16.800 -3.493 1.078 1.00 42.84 106 MET A N 1
ATOM 874 C CA . MET A 1 106 ? 17.168 -2.321 0.270 1.00 42.84 106 MET A CA 1
ATOM 875 C C . MET A 1 106 ? 17.949 -1.319 1.134 1.00 42.84 106 MET A C 1
ATOM 877 O O . MET A 1 106 ? 17.398 -0.379 1.699 1.00 42.84 106 MET A O 1
ATOM 881 N N . GLY A 1 107 ? 19.255 -1.545 1.260 1.00 43.09 107 GLY A N 1
ATOM 882 C CA . GLY A 1 107 ? 20.181 -0.710 2.016 1.00 43.09 107 GLY A CA 1
ATOM 883 C C . GLY A 1 107 ? 20.552 0.590 1.305 1.00 43.09 107 GLY A C 1
ATOM 884 O O . GLY A 1 107 ? 21.220 1.421 1.906 1.00 43.09 107 GLY A O 1
ATOM 885 N N . CYS A 1 108 ? 20.112 0.811 0.060 1.00 47.09 108 CYS A N 1
ATOM 886 C CA . CYS A 1 108 ? 20.471 2.018 -0.693 1.00 47.09 108 CYS A CA 1
ATOM 887 C C . CYS A 1 108 ? 19.917 3.313 -0.075 1.00 47.09 108 CYS A C 1
ATOM 889 O O . CYS A 1 108 ? 20.446 4.382 -0.359 1.00 47.09 108 CYS A O 1
ATOM 891 N N . CYS A 1 109 ? 18.907 3.225 0.799 1.00 45.56 109 CYS A N 1
ATOM 892 C CA . CYS A 1 109 ? 18.376 4.369 1.550 1.00 45.56 109 CYS A CA 1
ATOM 893 C C . CYS A 1 109 ? 18.576 4.245 3.070 1.00 45.56 109 CYS A C 1
ATOM 895 O O . CYS A 1 109 ? 18.176 5.135 3.820 1.00 45.56 109 CYS A O 1
ATOM 897 N N . ALA A 1 110 ? 19.194 3.162 3.550 1.00 52.53 110 ALA A N 1
ATOM 898 C CA . ALA A 1 110 ? 19.434 2.959 4.973 1.00 52.53 110 ALA A CA 1
ATOM 899 C C . ALA A 1 110 ? 20.711 3.701 5.396 1.00 52.53 110 ALA A C 1
ATOM 901 O O . ALA A 1 110 ? 21.804 3.138 5.407 1.00 52.53 110 ALA A O 1
ATOM 902 N N . GLN A 1 111 ? 20.586 4.981 5.756 1.00 55.75 111 GLN A N 1
ATOM 903 C CA . GLN A 1 111 ? 21.670 5.694 6.430 1.00 55.75 111 GLN A CA 1
ATOM 904 C C . GLN A 1 111 ? 21.680 5.342 7.916 1.00 55.75 111 GLN A C 1
ATOM 906 O O . GLN A 1 111 ? 20.697 5.529 8.634 1.00 55.75 111 GLN A O 1
ATOM 911 N N . LYS A 1 112 ? 22.824 4.848 8.392 1.00 53.03 112 LYS A N 1
ATOM 912 C CA . LYS A 1 112 ? 23.054 4.614 9.815 1.00 53.03 112 LYS A CA 1
ATOM 913 C C . LYS A 1 112 ? 23.203 5.973 10.495 1.00 53.03 112 LYS A C 1
ATOM 915 O O . LYS A 1 112 ? 24.247 6.609 10.388 1.00 53.03 112 LYS A O 1
ATOM 920 N N . ILE A 1 113 ? 22.149 6.439 11.156 1.00 56.53 113 ILE A N 1
ATOM 921 C CA . ILE A 1 113 ? 22.203 7.706 11.881 1.00 56.53 113 ILE A CA 1
ATOM 922 C C . ILE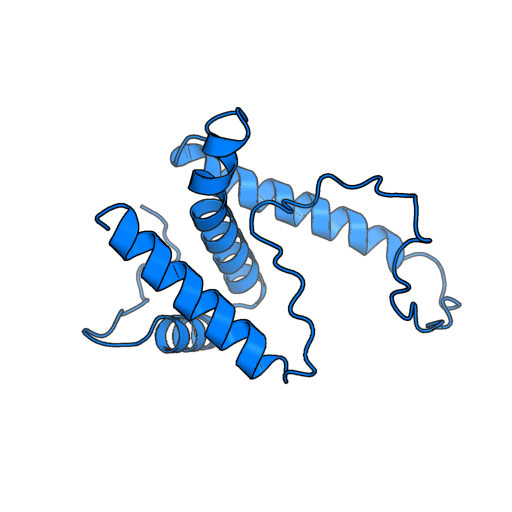 A 1 113 ? 22.820 7.429 13.254 1.00 56.53 113 ILE A C 1
ATOM 924 O O . ILE A 1 113 ? 22.276 6.666 14.046 1.00 56.53 113 ILE A O 1
ATOM 928 N N . LEU A 1 114 ? 23.995 8.002 13.516 1.00 52.28 114 LEU A N 1
ATOM 929 C CA . LEU A 1 114 ? 24.821 7.707 14.696 1.00 52.28 114 LEU A CA 1
ATOM 930 C C . LEU A 1 114 ? 24.324 8.343 16.007 1.00 52.28 114 LEU A C 1
ATOM 932 O O . LEU A 1 114 ? 25.051 8.329 16.997 1.00 52.28 114 LEU A O 1
ATOM 936 N N .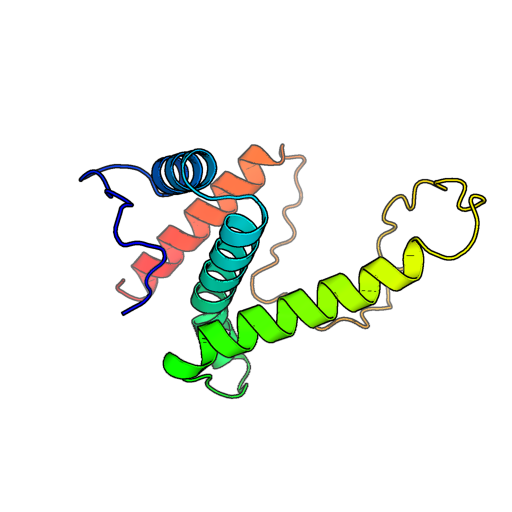 ALA A 1 115 ? 23.105 8.880 16.052 1.00 60.72 115 ALA A N 1
ATOM 937 C CA . ALA A 1 115 ? 22.579 9.511 17.260 1.00 60.72 115 ALA A CA 1
ATOM 938 C C . ALA A 1 115 ? 21.291 8.859 17.773 1.00 60.72 115 ALA A C 1
ATOM 940 O O . ALA A 1 115 ? 20.582 8.144 17.065 1.00 60.72 115 ALA A O 1
ATOM 941 N N . ARG A 1 116 ? 21.021 9.088 19.061 1.00 52.84 116 ARG A N 1
ATOM 942 C CA . ARG A 1 116 ? 19.805 8.642 19.742 1.00 52.84 116 ARG A CA 1
ATOM 943 C C . ARG A 1 116 ? 18.675 9.602 19.386 1.00 52.84 116 ARG A C 1
ATOM 945 O O . ARG A 1 116 ? 18.543 10.650 20.008 1.00 52.84 116 ARG A O 1
ATOM 952 N N . TYR A 1 117 ? 17.884 9.248 18.386 1.00 66.00 117 TYR A N 1
ATOM 953 C CA . TYR A 1 117 ? 16.677 9.987 18.029 1.00 66.00 117 TYR A CA 1
ATOM 954 C C . TYR A 1 117 ? 15.446 9.213 18.486 1.00 66.00 117 TYR A C 1
ATOM 956 O O . TYR A 1 117 ? 15.468 7.982 18.547 1.00 66.00 117 TYR A O 1
ATOM 964 N N . SER A 1 118 ? 14.367 9.926 18.800 1.00 71.38 118 SER A N 1
ATOM 965 C CA . SER A 1 118 ? 13.074 9.277 18.982 1.00 71.38 118 SER A CA 1
ATOM 966 C C . SER A 1 118 ? 12.556 8.769 17.623 1.00 71.38 118 SER A C 1
ATOM 968 O O . SER A 1 118 ? 12.913 9.340 16.586 1.00 71.38 118 SER A O 1
ATOM 970 N N . PRO A 1 119 ? 11.712 7.722 17.591 1.00 64.31 119 PRO A N 1
ATOM 971 C CA . PRO A 1 119 ? 11.123 7.212 16.350 1.00 64.31 119 PRO A CA 1
ATOM 972 C C . PRO A 1 119 ? 10.475 8.307 15.490 1.00 64.31 119 PRO A C 1
ATOM 974 O O . PRO A 1 119 ? 10.663 8.335 14.280 1.00 64.31 119 PRO A O 1
ATOM 977 N N . GLN A 1 120 ? 9.830 9.284 16.130 1.00 61.66 120 GLN A N 1
ATOM 978 C CA . GLN A 1 120 ? 9.173 10.415 15.468 1.00 61.66 120 GLN A CA 1
ATOM 979 C C . GLN A 1 120 ? 10.166 11.310 14.712 1.00 61.66 120 GLN A C 1
ATOM 981 O O . GLN A 1 120 ? 9.857 11.824 13.640 1.00 61.66 120 GLN A O 1
ATOM 986 N N . VAL A 1 121 ? 11.380 11.484 15.242 1.00 67.25 121 VAL A N 1
ATOM 987 C CA . VAL A 1 121 ? 12.437 12.249 14.568 1.00 67.25 121 VAL A CA 1
ATOM 988 C C . VAL A 1 121 ? 12.998 11.461 13.386 1.00 67.25 121 VAL A C 1
ATOM 990 O O . VAL A 1 121 ? 13.272 12.055 12.348 1.00 67.25 121 VAL A O 1
ATOM 993 N N . ALA A 1 122 ? 13.129 10.136 13.502 1.00 67.50 122 ALA A N 1
ATOM 994 C CA . ALA A 1 122 ? 13.559 9.288 12.390 1.00 67.50 122 ALA A CA 1
ATOM 995 C C . ALA A 1 122 ? 12.533 9.284 11.241 1.00 67.50 122 ALA A C 1
ATOM 997 O O . ALA A 1 122 ? 12.916 9.404 10.077 1.00 67.50 122 ALA A O 1
ATOM 998 N N . GLU A 1 123 ? 11.241 9.219 11.566 1.00 72.69 123 GLU A N 1
ATOM 999 C CA . GLU A 1 123 ? 10.139 9.321 10.603 1.00 72.69 123 GLU A CA 1
ATOM 1000 C C . GLU A 1 123 ? 10.113 10.691 9.916 1.00 72.69 123 GLU A C 1
ATOM 1002 O O . GLU A 1 123 ? 10.093 10.763 8.687 1.00 72.69 123 GLU A O 1
ATOM 1007 N N . ALA A 1 124 ? 10.207 11.782 10.685 1.00 64.44 124 ALA A N 1
ATOM 1008 C CA . ALA A 1 124 ? 10.274 13.135 10.134 1.00 64.44 124 ALA A CA 1
ATOM 1009 C C . ALA A 1 124 ? 11.489 13.324 9.211 1.00 64.44 124 ALA A C 1
ATOM 1011 O O . ALA A 1 124 ? 11.380 13.953 8.156 1.00 64.44 124 ALA A O 1
ATOM 1012 N N . LEU A 1 125 ? 12.640 12.739 9.564 1.00 68.94 125 LEU A N 1
ATOM 1013 C CA . LEU A 1 125 ? 13.837 12.782 8.729 1.00 68.94 125 LEU A CA 1
ATOM 1014 C C . LEU A 1 125 ? 13.658 11.982 7.434 1.00 68.94 125 LEU A C 1
ATOM 1016 O O . LEU A 1 125 ? 14.091 12.437 6.377 1.00 68.94 125 LEU A O 1
ATOM 1020 N N . ALA A 1 126 ? 13.015 10.813 7.497 1.00 72.62 126 ALA A N 1
ATOM 1021 C CA . ALA A 1 126 ? 12.724 9.999 6.320 1.00 72.62 126 ALA A CA 1
ATOM 1022 C C . ALA A 1 126 ? 11.788 10.733 5.347 1.00 72.62 126 ALA A C 1
ATOM 1024 O O . ALA A 1 126 ? 12.058 10.768 4.145 1.00 72.62 126 ALA A O 1
ATOM 1025 N N . VAL A 1 127 ? 10.746 11.393 5.866 1.00 71.56 127 VAL A N 1
ATOM 1026 C CA . VAL A 1 127 ? 9.840 12.241 5.074 1.00 71.56 127 VAL A CA 1
ATOM 1027 C C . VAL A 1 127 ? 10.596 13.419 4.454 1.00 71.56 127 VAL A C 1
ATOM 1029 O O . VAL A 1 127 ? 10.501 13.639 3.248 1.00 71.56 127 VAL A O 1
ATOM 1032 N N . LEU A 1 128 ? 11.406 14.135 5.241 1.00 71.88 128 LEU A N 1
ATOM 1033 C CA . LEU A 1 128 ? 12.210 15.262 4.758 1.00 71.88 128 LEU A CA 1
ATOM 1034 C C . LEU A 1 128 ? 13.170 14.844 3.636 1.00 71.88 128 LEU A C 1
ATOM 1036 O O . LEU A 1 128 ? 13.279 15.537 2.623 1.00 71.88 128 LEU A O 1
ATOM 1040 N N . ARG A 1 129 ? 13.845 13.702 3.795 1.00 73.25 129 ARG A N 1
ATOM 1041 C CA . ARG A 1 129 ? 14.741 13.144 2.773 1.00 73.25 129 ARG A CA 1
ATOM 1042 C C . ARG A 1 129 ? 13.983 12.741 1.512 1.00 73.25 129 ARG A C 1
ATOM 1044 O O . ARG A 1 129 ? 14.471 13.016 0.421 1.00 73.25 129 ARG A O 1
ATOM 1051 N N . GLY A 1 130 ? 12.789 12.164 1.651 1.00 69.12 130 GLY A N 1
ATOM 1052 C CA . GLY A 1 130 ? 11.911 11.862 0.519 1.00 69.12 130 GLY A CA 1
ATOM 1053 C C . GLY A 1 130 ? 11.521 13.112 -0.276 1.00 69.12 130 GLY A C 1
ATOM 1054 O O . GLY A 1 130 ? 11.585 13.099 -1.502 1.00 69.12 130 GLY A O 1
ATOM 1055 N N . ILE A 1 131 ? 11.197 14.212 0.412 1.00 68.94 131 ILE A N 1
ATOM 1056 C CA . ILE A 1 131 ? 10.845 15.497 -0.219 1.00 68.94 131 ILE A CA 1
ATOM 1057 C C . ILE A 1 131 ? 12.053 16.128 -0.926 1.00 68.94 131 ILE A C 1
ATOM 1059 O O . ILE A 1 131 ? 11.933 16.596 -2.055 1.00 68.94 131 ILE A O 1
ATOM 1063 N N . GLN A 1 132 ? 13.224 16.142 -0.283 1.00 66.44 132 GLN A N 1
ATOM 1064 C CA . GLN A 1 132 ? 14.451 16.670 -0.895 1.00 66.44 132 GLN A CA 1
ATOM 1065 C C . GLN A 1 132 ? 14.818 15.903 -2.163 1.00 66.44 132 GLN A C 1
ATOM 1067 O O . GLN A 1 132 ? 15.122 16.518 -3.181 1.00 66.44 132 GLN A O 1
ATOM 1072 N N . PHE A 1 133 ? 14.718 14.576 -2.108 1.00 66.56 133 PHE A N 1
ATOM 1073 C CA . PHE A 1 133 ? 14.961 13.720 -3.257 1.00 66.56 133 PHE A CA 1
ATOM 1074 C C . PHE A 1 133 ? 13.984 14.013 -4.402 1.00 66.56 133 PHE A C 1
ATOM 1076 O O . PHE A 1 133 ? 14.432 14.193 -5.529 1.00 66.56 133 PHE A O 1
ATOM 1083 N N . ALA A 1 134 ? 12.679 14.137 -4.121 1.00 55.50 134 ALA A N 1
ATOM 1084 C CA . ALA A 1 134 ? 11.673 14.505 -5.124 1.00 55.50 134 ALA A CA 1
ATOM 1085 C C . ALA A 1 134 ? 12.037 15.820 -5.838 1.00 55.50 134 ALA A C 1
ATOM 1087 O O . ALA A 1 134 ? 12.073 15.872 -7.066 1.00 55.50 134 ALA A O 1
ATOM 1088 N N . ARG A 1 135 ? 12.451 16.834 -5.068 1.00 68.31 135 ARG A N 1
ATOM 1089 C CA . ARG A 1 135 ? 12.887 18.127 -5.608 1.00 68.31 135 ARG A CA 1
ATOM 1090 C C . ARG A 1 135 ? 14.133 18.014 -6.492 1.00 68.31 135 ARG A C 1
ATOM 1092 O O . ARG A 1 135 ? 14.226 18.700 -7.504 1.00 68.31 135 ARG A O 1
ATOM 1099 N N . GLU A 1 136 ? 15.099 17.182 -6.110 1.00 69.44 136 GLU A N 1
ATOM 1100 C CA . GLU A 1 136 ? 16.336 16.962 -6.875 1.00 69.44 136 GLU A CA 1
ATOM 1101 C C . GLU A 1 136 ? 16.087 16.242 -8.206 1.00 69.44 136 GLU A C 1
ATOM 1103 O O . GLU A 1 136 ? 16.803 16.490 -9.175 1.00 69.44 136 GLU A O 1
ATOM 1108 N N . VAL A 1 137 ? 15.054 15.397 -8.278 1.00 65.31 137 VAL A N 1
ATOM 1109 C CA . VAL A 1 137 ? 14.666 14.694 -9.512 1.00 65.31 137 VAL A CA 1
ATOM 1110 C C . VAL A 1 137 ? 13.611 15.439 -10.341 1.00 65.31 137 VAL A C 1
ATOM 1112 O O . VAL A 1 137 ? 13.191 14.931 -11.379 1.00 65.31 137 VAL A O 1
ATOM 1115 N N . GLY A 1 138 ? 13.209 16.645 -9.923 1.00 67.56 138 GLY A N 1
ATOM 1116 C CA . GLY A 1 138 ? 12.273 17.503 -10.658 1.00 67.56 138 GLY A CA 1
ATOM 1117 C C . GLY A 1 138 ? 10.794 17.131 -10.509 1.00 67.56 138 GLY A C 1
ATOM 1118 O O . GLY A 1 138 ? 10.012 17.431 -11.412 1.00 67.56 138 GLY A O 1
ATOM 1119 N N . LEU A 1 139 ? 10.429 16.471 -9.403 1.00 47.00 139 LEU A N 1
ATOM 1120 C CA . LEU A 1 139 ? 9.049 16.179 -8.997 1.00 47.00 139 LEU A CA 1
ATOM 1121 C C . LEU A 1 139 ? 8.514 17.210 -7.996 1.00 47.00 139 LEU A C 1
ATOM 1123 O O . LEU A 1 139 ? 9.309 17.715 -7.167 1.00 47.00 139 LEU A O 1
#

Foldseek 3Di:
DDPLCPPQDDDVPDDVVVSLVSCVVVDDPVRNQLVVQLVVLVVCQVVCVVVVHDRDDPVCSSVVSVVVVVVVVVVVVVVPPPDDPPPPPVVVPDPPDPPDDPDPDVCVPVDDDPDDDDPVVVVVVVVVVVVVVCVVVPD

Secondary structure (DSSP, 8-state):
--GGGTT-PPPTT--HHHHHHHHHHHS-HHHHHHHHHHHHHHHHHHHHHHTT-----HHHHHHHHHHHHHHHHHHHHHHHSS-S---------PPPPTT---S---GGG-----S---HHHHHHHHHHHHHHHHHHTT-

Radius of gyration: 18.96 Å; Cα contacts (8 Å, |Δi|>4): 29; chains: 1; bounding box: 46×47×41 Å

InterPro domains:
  IPR002156 Ribonuclease H domain [PF13456] (102-138)

Mean predicted aligned error: 14.83 Å

Organism: NCBI:txid43782

pLDDT: mean 71.95, std 16.47, range [36.47, 95.62]

Sequence (139 aa):
MCPFMKNVKVSDGGYFIDFMINCRIQLKCEDMELFCMILWRVWFRPNSLIFKSVILHDTDIVPWTIACLDDFRRANDKVMGDDRRYQKASILWQPPSVGFYKGQVMGCCAQKILARYSPQVAEALAVLRGIQFAREVGL

Solvent-accessible surface area (backbone atoms only — not comparable to full-atom values): 9038 Å² total; per-residue (Å²): 132,76,80,87,56,79,81,68,79,82,61,90,88,61,54,72,65,57,53,52,52,52,46,60,76,74,40,52,72,71,55,44,52,52,50,52,47,47,52,49,52,61,65,43,47,69,62,38,62,79,68,76,49,85,84,78,55,81,86,46,48,61,62,48,41,51,53,53,49,51,53,51,50,59,61,52,56,65,64,74,76,58,73,101,69,76,66,78,66,75,79,65,84,68,78,66,63,92,89,61,82,93,63,96,63,84,57,91,78,62,74,86,71,94,63,95,67,57,71,68,55,54,51,52,48,52,53,52,51,52,52,53,49,34,55,75,74,74,94